Protein AF-A0A539EDR3-F1 (afdb_monomer_lite)

Sequence (120 aa):
MQKVEIILIRLTQLVVALFFTTMLFIYGGSAVLIPLAVLMGAVNFLDQGIGFNGIFATVVAAPAVGWLLYKLYLIPNVIILLMETGLGLFKMAINSFREFEAIAKKVKGDNATSPTSAAN

Structure (mmCIF, N/CA/C/O backbone):
data_AF-A0A539EDR3-F1
#
_entry.id   AF-A0A539EDR3-F1
#
loop_
_atom_site.group_PDB
_atom_site.id
_atom_site.type_symbol
_atom_site.label_atom_id
_atom_site.label_alt_id
_atom_site.label_comp_id
_atom_site.label_asym_id
_atom_site.label_entity_id
_atom_site.label_seq_id
_atom_site.pdbx_PDB_ins_code
_atom_site.Cartn_x
_atom_site.Cartn_y
_atom_site.Cartn_z
_atom_site.occupancy
_atom_site.B_iso_or_equiv
_atom_site.auth_seq_id
_atom_site.auth_comp_id
_atom_site.auth_asym_id
_atom_site.auth_atom_id
_atom_site.pdbx_PDB_model_num
ATOM 1 N N . MET A 1 1 ? -14.626 6.891 39.227 1.00 57.06 1 MET A N 1
ATOM 2 C CA . MET A 1 1 ? -13.819 5.798 38.639 1.00 57.06 1 MET A CA 1
ATOM 3 C C . MET A 1 1 ? -14.306 5.427 37.230 1.00 57.06 1 MET A C 1
ATOM 5 O O . MET A 1 1 ? -13.486 5.376 36.333 1.00 57.06 1 MET A O 1
ATOM 9 N N . GLN A 1 2 ? -15.618 5.390 36.965 1.00 59.41 2 GLN A N 1
ATOM 10 C CA . GLN A 1 2 ? -16.203 5.141 35.625 1.00 59.41 2 GLN A CA 1
ATOM 11 C C . GLN A 1 2 ? -15.811 6.121 34.503 1.00 59.41 2 GLN A C 1
ATOM 13 O O . GLN A 1 2 ? -15.694 5.731 33.346 1.00 59.41 2 GLN A O 1
ATOM 18 N N . LYS A 1 3 ? -15.580 7.408 34.814 1.00 73.94 3 LYS A N 1
ATOM 19 C CA . LYS A 1 3 ? -15.091 8.368 33.804 1.00 73.94 3 LYS A CA 1
ATOM 20 C C . LYS A 1 3 ? -13.724 7.954 33.253 1.00 73.94 3 LYS A C 1
ATOM 22 O O . LYS A 1 3 ? -13.468 8.167 32.075 1.00 73.94 3 LYS A O 1
ATOM 27 N N . VAL A 1 4 ? -12.884 7.350 34.098 1.00 79.25 4 VAL A N 1
ATOM 28 C CA . VAL A 1 4 ? -11.550 6.871 33.720 1.00 79.25 4 VAL A CA 1
ATOM 29 C C . VAL A 1 4 ? -11.674 5.663 32.797 1.00 79.25 4 VAL A C 1
ATOM 31 O O . VAL A 1 4 ? -11.047 5.661 31.749 1.00 79.25 4 VAL A O 1
ATOM 34 N N . GLU A 1 5 ? -12.545 4.701 33.110 1.00 81.19 5 GLU A N 1
ATOM 35 C CA . GLU A 1 5 ? -12.805 3.526 32.259 1.00 81.19 5 GLU A CA 1
ATOM 36 C C . GLU A 1 5 ? -13.351 3.917 30.879 1.00 81.19 5 GLU A C 1
ATOM 38 O O . GLU A 1 5 ? -12.854 3.449 29.858 1.00 81.19 5 GLU A O 1
ATOM 43 N N . ILE A 1 6 ? -14.317 4.840 30.822 1.00 82.56 6 ILE A N 1
ATOM 44 C CA . ILE A 1 6 ? -14.880 5.327 29.552 1.00 82.56 6 ILE A CA 1
ATOM 45 C C . ILE A 1 6 ? -13.825 6.072 28.724 1.00 82.56 6 ILE A C 1
ATOM 47 O O . ILE A 1 6 ? -13.756 5.892 27.506 1.00 82.56 6 ILE A O 1
ATOM 51 N N . ILE A 1 7 ? -13.006 6.910 29.369 1.00 85.38 7 ILE A N 1
ATOM 52 C CA . ILE A 1 7 ? -11.895 7.606 28.707 1.00 85.38 7 ILE A CA 1
ATOM 53 C C . ILE A 1 7 ? -10.876 6.598 28.183 1.00 85.38 7 ILE A C 1
ATOM 55 O O . ILE A 1 7 ? -10.436 6.741 27.047 1.00 85.38 7 ILE A O 1
ATOM 59 N N . LEU A 1 8 ? -10.548 5.568 28.963 1.00 83.75 8 LEU A N 1
ATOM 60 C CA . LEU A 1 8 ? -9.587 4.543 28.575 1.00 83.75 8 LEU A CA 1
ATOM 61 C C . LEU A 1 8 ? -10.087 3.750 27.360 1.00 83.75 8 LEU A C 1
ATOM 63 O O . LEU A 1 8 ? -9.346 3.599 26.394 1.00 83.75 8 LEU A O 1
ATOM 67 N N . ILE A 1 9 ? -11.367 3.356 27.342 1.00 85.56 9 ILE A N 1
ATOM 68 C CA . ILE A 1 9 ? -11.986 2.673 26.194 1.00 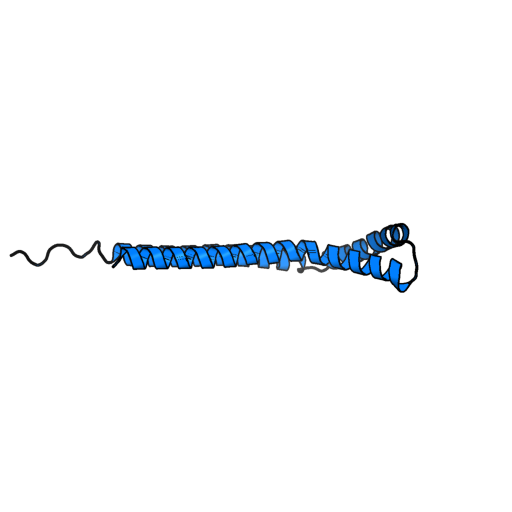85.56 9 ILE A CA 1
ATOM 69 C C . ILE A 1 9 ? -11.971 3.569 24.949 1.00 85.56 9 ILE A C 1
ATOM 71 O O . ILE A 1 9 ? -11.606 3.108 23.868 1.00 85.56 9 ILE A O 1
ATOM 75 N N . ARG A 1 10 ? -12.308 4.860 25.082 1.00 82.88 10 ARG A N 1
ATOM 76 C CA . ARG A 1 10 ? -12.242 5.806 23.953 1.00 82.88 10 ARG A CA 1
ATOM 77 C C . ARG A 1 10 ? -10.816 6.053 23.466 1.00 82.88 10 ARG A C 1
ATOM 79 O O . ARG A 1 10 ? -10.618 6.229 22.267 1.00 82.88 10 ARG A O 1
ATOM 86 N N . LEU A 1 11 ? -9.835 6.062 24.366 1.00 88.00 11 LEU A N 1
ATOM 87 C CA . LEU A 1 11 ? -8.426 6.207 24.011 1.00 88.00 11 LEU A CA 1
ATOM 88 C C . LEU A 1 11 ? -7.946 4.983 23.222 1.00 88.00 11 LEU A C 1
ATOM 90 O O . LEU A 1 11 ? -7.338 5.132 22.166 1.00 88.00 11 LEU A O 1
ATOM 94 N N . THR A 1 12 ? -8.283 3.773 23.674 1.00 85.75 12 THR A N 1
ATOM 95 C CA . THR A 1 12 ? -7.986 2.536 22.941 1.00 85.75 12 THR A CA 1
ATOM 96 C C . THR A 1 12 ? -8.688 2.509 21.583 1.00 85.75 12 THR A C 1
ATOM 98 O O . THR A 1 12 ? -8.053 2.188 20.580 1.00 85.75 12 THR A O 1
ATOM 101 N N . GLN A 1 13 ? -9.957 2.922 21.516 1.00 83.56 13 GLN A N 1
ATOM 102 C CA . GLN A 1 13 ? -10.695 3.053 20.257 1.00 83.56 13 GLN A CA 1
ATOM 103 C C . GLN A 1 13 ? -9.995 4.022 19.289 1.00 83.56 13 GLN A C 1
ATOM 105 O O . GLN A 1 13 ? -9.889 3.718 18.102 1.00 83.56 13 GLN A O 1
ATOM 110 N N . LEU A 1 14 ? -9.467 5.150 19.780 1.00 89.50 14 LEU A N 1
ATOM 111 C CA . LEU A 1 14 ? -8.684 6.095 18.976 1.00 89.50 14 LEU A CA 1
ATOM 112 C C . LEU A 1 14 ? -7.387 5.463 18.449 1.00 89.50 14 LEU A C 1
ATOM 114 O O . LEU A 1 14 ? -7.056 5.634 17.279 1.00 89.50 14 LEU A O 1
ATOM 118 N N . VAL A 1 15 ? -6.658 4.717 19.282 1.00 90.31 15 VAL A N 1
ATOM 119 C CA . VAL A 1 15 ? -5.418 4.038 18.865 1.00 90.31 15 VAL A CA 1
ATOM 120 C C . VAL A 1 15 ? -5.704 3.004 17.775 1.00 90.31 15 VAL A C 1
ATOM 122 O O . VAL A 1 15 ? -5.014 2.974 16.756 1.00 90.31 15 VAL A O 1
ATOM 125 N N . VAL A 1 16 ? -6.755 2.200 17.944 1.00 89.06 16 VAL A N 1
ATOM 126 C CA . VAL A 1 16 ? -7.171 1.209 16.942 1.00 89.06 16 VAL A CA 1
ATOM 127 C C . VAL A 1 16 ? -7.622 1.891 15.647 1.00 89.06 16 VAL A C 1
ATOM 129 O O . VAL A 1 16 ? -7.251 1.449 14.560 1.00 89.06 16 VAL A O 1
ATOM 132 N N . ALA A 1 17 ? -8.342 3.011 15.740 1.00 87.75 17 ALA A N 1
ATOM 133 C CA . ALA A 1 17 ? -8.706 3.829 14.585 1.00 87.75 17 ALA A CA 1
ATOM 134 C C . ALA A 1 17 ? -7.483 4.309 13.797 1.00 87.75 17 ALA A C 1
ATOM 136 O O . ALA A 1 17 ? -7.451 4.221 12.566 1.00 87.75 17 ALA A O 1
ATOM 137 N N . LEU A 1 18 ? -6.475 4.813 14.511 1.00 90.62 18 LEU A N 1
ATOM 138 C CA . LEU A 1 18 ? -5.245 5.324 13.920 1.00 90.62 18 LEU A CA 1
ATOM 139 C C . LEU A 1 18 ? -4.452 4.197 13.250 1.00 90.62 18 LEU A C 1
ATOM 141 O O . LEU A 1 18 ? -3.969 4.371 12.131 1.00 90.62 18 LEU A O 1
ATOM 145 N N . PHE A 1 19 ? -4.387 3.025 13.887 1.00 90.25 19 PHE A N 1
ATOM 146 C CA . PHE A 1 19 ? -3.773 1.826 13.320 1.00 90.25 19 PHE A CA 1
ATOM 147 C C . PHE A 1 19 ? -4.444 1.404 12.006 1.00 90.25 19 PHE A C 1
ATOM 149 O O . PHE A 1 19 ? -3.765 1.266 10.987 1.00 90.25 19 PHE A O 1
ATOM 156 N N . PHE A 1 20 ? -5.775 1.269 11.990 1.00 88.31 20 PHE A N 1
ATOM 157 C CA . PHE A 1 20 ? -6.507 0.893 10.776 1.00 88.31 20 PHE A CA 1
ATOM 158 C C . PHE A 1 20 ? -6.383 1.938 9.668 1.00 88.31 20 PHE A C 1
ATOM 160 O O . PHE A 1 20 ? -6.191 1.577 8.509 1.00 88.31 20 PHE A O 1
ATOM 167 N N . THR A 1 21 ? -6.445 3.226 10.015 1.00 87.44 21 THR A N 1
ATOM 168 C CA . THR A 1 21 ? -6.273 4.318 9.044 1.00 87.44 21 THR A CA 1
ATOM 169 C C . THR A 1 21 ? -4.879 4.271 8.423 1.00 87.44 21 THR A C 1
ATOM 171 O O . THR A 1 21 ? -4.745 4.346 7.203 1.00 87.44 21 THR A O 1
ATOM 174 N N . THR A 1 22 ? -3.844 4.069 9.243 1.00 90.19 22 THR A N 1
ATOM 175 C CA . THR A 1 22 ? -2.460 3.929 8.771 1.00 90.19 22 THR A CA 1
ATOM 176 C C . THR A 1 22 ? -2.318 2.719 7.852 1.00 90.19 22 THR A C 1
ATOM 178 O O . THR A 1 22 ? -1.727 2.834 6.781 1.00 90.19 22 THR A O 1
ATOM 181 N N . MET A 1 23 ? -2.918 1.578 8.207 1.00 89.56 23 MET A N 1
ATOM 182 C CA . MET A 1 23 ? -2.903 0.392 7.347 1.00 89.56 23 MET A CA 1
ATOM 183 C C . MET A 1 23 ? -3.626 0.603 6.019 1.00 89.56 23 MET A C 1
ATOM 185 O O . MET A 1 23 ? -3.119 0.166 4.990 1.00 89.56 23 MET A O 1
ATOM 189 N N . LEU A 1 24 ? -4.758 1.312 6.004 1.00 88.50 24 LEU A N 1
ATOM 190 C CA . LEU A 1 24 ? -5.443 1.664 4.758 1.00 88.50 24 LEU A CA 1
ATOM 191 C C . LEU A 1 24 ? -4.558 2.537 3.858 1.00 88.50 24 LEU A C 1
ATOM 193 O O . LEU A 1 24 ? -4.487 2.303 2.653 1.00 88.50 24 LEU A O 1
ATOM 197 N N . PHE A 1 25 ? -3.859 3.512 4.445 1.00 89.25 25 PHE A N 1
ATOM 198 C CA . PHE A 1 25 ? -2.917 4.371 3.727 1.00 89.25 25 PHE A CA 1
ATOM 199 C C . PHE A 1 25 ? -1.713 3.598 3.193 1.00 89.25 25 PHE A C 1
ATOM 201 O O . PHE A 1 25 ? -1.314 3.824 2.056 1.00 89.25 25 PHE A O 1
ATOM 208 N N . ILE A 1 26 ? -1.147 2.671 3.969 1.00 91.44 26 ILE A N 1
ATOM 209 C CA . ILE A 1 26 ? -0.052 1.810 3.506 1.00 91.44 26 ILE A CA 1
ATOM 210 C C . ILE A 1 26 ? -0.542 0.897 2.381 1.00 91.44 26 ILE A C 1
ATOM 212 O O . ILE A 1 26 ? 0.144 0.742 1.373 1.00 91.44 26 ILE A O 1
ATOM 216 N N . TYR A 1 27 ? -1.736 0.322 2.510 1.00 89.00 27 TYR A N 1
ATOM 217 C CA . TYR A 1 27 ? -2.312 -0.547 1.490 1.00 89.00 27 TYR A CA 1
ATOM 218 C C . TYR A 1 27 ? -2.577 0.210 0.180 1.00 89.00 27 TYR A C 1
ATOM 220 O O . TYR A 1 27 ? -2.065 -0.166 -0.872 1.00 89.00 27 TYR A O 1
ATOM 2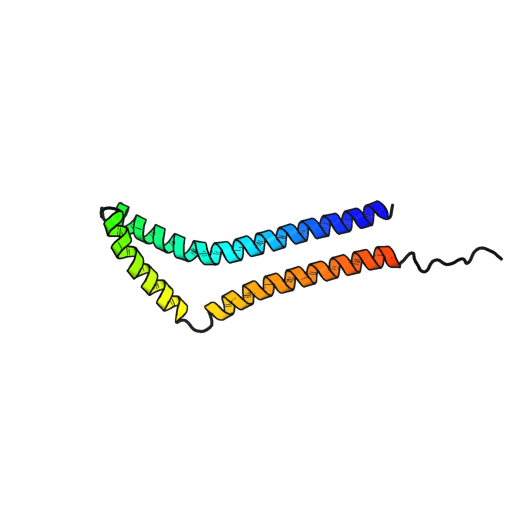28 N N .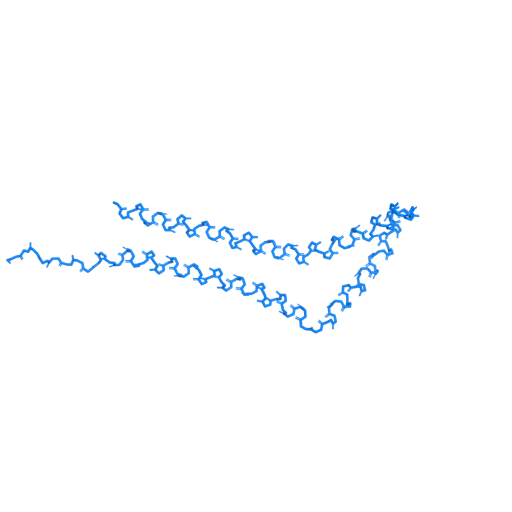 GLY A 1 28 ? -3.297 1.333 0.244 1.00 88.06 28 GLY A N 1
ATOM 229 C CA . GLY A 1 28 ? -3.554 2.177 -0.926 1.00 88.06 28 GLY A CA 1
ATOM 230 C C . GLY A 1 28 ? -2.276 2.796 -1.496 1.00 88.06 28 GLY A C 1
ATOM 231 O O . GLY A 1 28 ? -2.082 2.826 -2.708 1.00 88.06 28 GLY A O 1
ATOM 232 N N . GLY A 1 29 ? -1.367 3.233 -0.624 1.00 88.44 29 GLY A N 1
ATOM 233 C CA . GLY A 1 29 ? -0.074 3.791 -0.999 1.00 88.44 29 GLY A CA 1
ATOM 234 C C . GLY A 1 29 ? 0.807 2.769 -1.702 1.00 88.44 29 GLY A C 1
ATOM 235 O O . GLY A 1 29 ? 1.347 3.070 -2.757 1.00 88.44 29 GLY A O 1
ATOM 236 N N . SER A 1 30 ? 0.912 1.545 -1.183 1.00 88.50 30 SER A N 1
ATOM 237 C CA . SER A 1 30 ? 1.695 0.472 -1.807 1.00 88.50 30 SER A CA 1
ATOM 238 C C . SER A 1 30 ? 1.128 0.048 -3.162 1.00 88.50 30 SER A C 1
ATOM 240 O O . SER A 1 30 ? 1.904 -0.157 -4.093 1.00 88.50 30 SER A O 1
ATOM 242 N N . ALA A 1 31 ? -0.199 0.017 -3.325 1.00 87.12 31 ALA A N 1
ATOM 243 C CA . ALA A 1 31 ? -0.827 -0.275 -4.614 1.00 87.12 31 ALA A CA 1
ATOM 244 C C . ALA A 1 31 ? -0.401 0.710 -5.725 1.00 87.12 31 ALA A C 1
ATOM 246 O O . ALA A 1 31 ? -0.294 0.314 -6.884 1.00 87.12 31 ALA A O 1
ATOM 247 N N . VAL A 1 32 ? -0.110 1.969 -5.376 1.00 87.81 32 VAL A N 1
ATOM 248 C CA . VAL A 1 32 ? 0.382 2.998 -6.313 1.00 87.81 32 VAL A CA 1
ATOM 249 C C . VAL A 1 32 ? 1.913 3.035 -6.380 1.00 87.81 32 VAL A C 1
ATOM 251 O O . VAL A 1 32 ? 2.492 3.147 -7.462 1.00 87.81 32 VAL A O 1
ATOM 254 N N . LEU A 1 33 ? 2.583 2.924 -5.232 1.00 90.12 33 LEU A N 1
ATOM 255 C CA . LEU A 1 33 ? 4.036 3.020 -5.119 1.00 90.12 33 LEU A CA 1
ATOM 256 C C . LEU A 1 33 ? 4.749 1.830 -5.752 1.00 90.12 33 LEU A C 1
ATOM 258 O O . LEU A 1 33 ? 5.828 2.028 -6.292 1.00 90.12 33 LEU A O 1
ATOM 262 N N . ILE A 1 34 ? 4.181 0.620 -5.725 1.00 89.75 34 ILE A N 1
ATOM 263 C CA . ILE A 1 34 ? 4.818 -0.563 -6.324 1.00 89.75 34 ILE A CA 1
ATOM 264 C C . ILE A 1 34 ? 5.009 -0.382 -7.843 1.00 89.75 34 ILE A C 1
ATOM 266 O O . ILE A 1 34 ? 6.154 -0.462 -8.290 1.00 89.75 34 ILE A O 1
ATOM 270 N N . PRO A 1 35 ? 3.969 -0.076 -8.649 1.00 87.69 35 PRO A N 1
ATOM 271 C CA . PRO A 1 35 ? 4.140 0.232 -10.070 1.00 87.69 35 PRO A CA 1
ATOM 272 C C . PRO A 1 35 ? 5.159 1.344 -10.332 1.00 87.69 35 PRO A C 1
ATOM 274 O O . PRO A 1 35 ? 5.999 1.229 -11.225 1.00 87.69 35 PRO A O 1
ATOM 277 N N . LEU A 1 36 ? 5.109 2.409 -9.529 1.00 89.75 36 LEU A N 1
ATOM 278 C CA . LEU A 1 36 ? 6.005 3.550 -9.680 1.00 89.75 36 LEU A CA 1
ATOM 279 C C . LEU A 1 36 ? 7.458 3.196 -9.329 1.00 89.75 36 LEU A C 1
ATOM 281 O O . LEU A 1 36 ? 8.382 3.634 -10.010 1.00 89.75 36 LEU A O 1
ATOM 285 N N . ALA A 1 37 ? 7.667 2.367 -8.308 1.00 90.25 37 ALA A N 1
ATOM 286 C CA . ALA A 1 37 ? 8.977 1.866 -7.913 1.00 90.25 37 ALA A CA 1
ATOM 287 C C . ALA A 1 37 ? 9.568 0.946 -8.986 1.00 90.25 37 ALA A C 1
ATOM 289 O O . ALA A 1 37 ? 10.755 1.049 -9.283 1.00 90.25 37 ALA A O 1
ATOM 290 N N . VAL A 1 38 ? 8.747 0.097 -9.614 1.00 90.12 38 VAL A N 1
ATOM 291 C CA . VAL A 1 38 ? 9.169 -0.722 -10.761 1.00 90.12 38 VAL A CA 1
ATOM 292 C C . VAL A 1 38 ? 9.578 0.166 -11.937 1.00 90.12 38 VAL A C 1
ATOM 294 O O . VAL A 1 38 ? 10.614 -0.085 -12.551 1.00 90.12 38 VAL A O 1
ATOM 297 N N . LEU A 1 39 ? 8.822 1.233 -12.216 1.00 90.12 39 LEU A N 1
ATOM 298 C CA . LEU A 1 39 ? 9.181 2.204 -13.249 1.00 90.12 39 LEU A CA 1
ATOM 299 C C . LEU A 1 39 ? 10.519 2.881 -12.954 1.00 90.12 39 LEU A C 1
ATOM 301 O O . LEU A 1 39 ? 11.415 2.845 -13.793 1.00 90.12 39 LEU A O 1
ATOM 305 N N . MET A 1 40 ? 10.680 3.446 -11.760 1.00 90.69 40 MET A N 1
ATOM 306 C CA . MET A 1 40 ? 11.929 4.094 -11.351 1.00 90.69 40 MET A CA 1
ATOM 307 C C . MET A 1 40 ? 13.111 3.120 -11.363 1.00 90.69 40 MET A C 1
ATOM 309 O O . MET A 1 40 ? 14.196 3.482 -11.808 1.00 90.69 40 MET A O 1
ATOM 313 N N . GLY A 1 41 ? 12.904 1.875 -10.931 1.00 89.56 41 GLY A N 1
ATOM 314 C CA . GLY A 1 41 ? 13.913 0.821 -10.998 1.00 89.56 41 GLY A CA 1
ATOM 315 C C . GLY A 1 41 ? 14.342 0.518 -12.433 1.00 89.56 41 GLY A C 1
ATOM 316 O O . GLY A 1 41 ? 15.537 0.435 -12.705 1.00 89.56 41 GLY A O 1
ATOM 317 N N . ALA A 1 42 ? 13.388 0.424 -13.362 1.00 87.44 42 ALA A N 1
ATOM 318 C CA . ALA A 1 42 ? 13.679 0.231 -14.780 1.00 87.44 42 ALA A CA 1
ATOM 319 C C . ALA A 1 42 ? 14.438 1.428 -15.377 1.00 87.44 42 ALA A C 1
ATOM 321 O O . ALA A 1 42 ? 15.432 1.228 -16.072 1.00 87.44 42 ALA A O 1
ATOM 322 N N . VAL A 1 43 ? 14.028 2.663 -15.068 1.00 87.81 43 VAL A N 1
ATOM 323 C CA . VAL A 1 43 ? 14.731 3.877 -15.521 1.00 87.81 43 VAL A CA 1
ATOM 324 C C . VAL A 1 43 ? 16.166 3.899 -15.003 1.00 87.81 43 VAL A C 1
ATOM 326 O O . VAL A 1 43 ? 17.087 4.047 -15.799 1.00 87.81 43 VAL A O 1
ATOM 329 N N . ASN A 1 44 ? 16.367 3.686 -13.701 1.00 87.69 44 ASN A N 1
ATOM 330 C CA . ASN A 1 44 ? 17.696 3.683 -13.089 1.00 87.69 44 ASN A CA 1
ATOM 331 C C . ASN A 1 44 ? 18.583 2.565 -13.649 1.00 87.69 44 ASN A C 1
ATOM 333 O O . ASN A 1 44 ? 19.777 2.772 -13.842 1.00 87.69 44 ASN A O 1
ATOM 337 N N . PHE A 1 45 ? 18.011 1.392 -13.938 1.00 86.94 45 PHE A N 1
ATOM 338 C CA . PHE A 1 45 ? 18.748 0.293 -14.558 1.00 86.94 45 PHE A CA 1
ATOM 339 C C . PHE A 1 45 ? 19.238 0.658 -15.965 1.00 86.94 45 PHE A C 1
ATOM 341 O O . PHE A 1 45 ? 20.388 0.385 -16.301 1.00 86.94 45 PHE A O 1
ATOM 348 N N . LEU A 1 46 ? 18.398 1.308 -16.776 1.00 85.06 46 LEU A N 1
ATOM 349 C CA . LEU A 1 46 ? 18.783 1.748 -18.120 1.00 85.06 46 LEU A CA 1
ATOM 350 C C . LEU A 1 46 ? 19.786 2.913 -18.071 1.00 85.06 46 LEU A C 1
ATOM 352 O O . LEU A 1 46 ? 20.760 2.905 -18.822 1.00 85.06 46 LEU A O 1
ATOM 356 N N . ASP A 1 47 ? 19.570 3.882 -17.182 1.00 85.62 47 ASP A N 1
ATOM 357 C CA . ASP A 1 47 ? 20.403 5.082 -17.044 1.00 85.62 47 ASP A CA 1
ATOM 358 C C . ASP A 1 47 ? 21.795 4.744 -16.485 1.00 85.62 47 ASP A C 1
ATOM 360 O O . ASP A 1 47 ? 22.815 4.973 -17.133 1.00 85.62 47 ASP A O 1
ATOM 364 N N . GLN A 1 48 ? 21.853 4.087 -15.324 1.00 81.06 48 GLN A N 1
ATOM 365 C CA . GLN A 1 48 ? 23.109 3.818 -14.615 1.00 81.06 48 GLN A CA 1
ATOM 366 C C . GLN A 1 48 ? 23.772 2.501 -15.031 1.00 81.06 48 GLN A C 1
ATOM 368 O O . GLN A 1 48 ? 24.995 2.389 -14.986 1.00 81.06 48 GLN A O 1
ATOM 373 N N . GLY A 1 49 ? 22.987 1.493 -15.423 1.00 77.62 49 GLY A N 1
ATOM 374 C CA . GLY A 1 49 ? 23.514 0.178 -15.794 1.00 77.62 49 GLY A CA 1
ATOM 375 C C . GLY A 1 49 ? 24.045 0.113 -17.226 1.00 77.62 49 GLY A C 1
ATOM 376 O O . GLY A 1 49 ? 25.018 -0.590 -17.483 1.00 77.62 49 GLY A O 1
ATOM 377 N N . ILE A 1 50 ? 23.421 0.847 -18.155 1.00 78.31 50 ILE A N 1
ATOM 378 C CA . ILE A 1 50 ? 23.736 0.798 -19.596 1.00 78.31 50 ILE A CA 1
ATOM 379 C C . ILE A 1 50 ? 24.332 2.134 -20.088 1.00 78.31 50 ILE A C 1
ATOM 381 O O . ILE A 1 50 ? 24.841 2.212 -21.205 1.00 78.31 50 ILE A O 1
ATOM 385 N N . GLY A 1 51 ? 24.322 3.187 -19.259 1.00 76.31 51 GLY A N 1
ATOM 386 C CA . GLY A 1 51 ? 24.859 4.509 -19.609 1.00 76.31 51 GLY A CA 1
ATOM 387 C C . GLY A 1 51 ? 23.968 5.296 -20.574 1.00 76.31 51 GLY A C 1
ATOM 388 O O . GLY A 1 51 ? 24.440 6.206 -21.257 1.00 76.31 51 GLY A O 1
ATOM 389 N N . PHE A 1 52 ? 22.689 4.928 -20.676 1.00 78.12 52 PHE A N 1
ATOM 390 C CA . PHE A 1 52 ? 21.705 5.690 -21.440 1.00 78.12 52 PHE A CA 1
ATOM 391 C C . PHE A 1 52 ? 21.404 7.005 -20.719 1.00 78.12 52 PHE A C 1
ATOM 393 O O . PHE A 1 52 ? 21.359 7.034 -19.507 1.00 78.12 52 PHE A O 1
ATOM 400 N N . ASN A 1 53 ? 21.144 8.101 -21.431 1.00 83.62 53 ASN A N 1
ATOM 401 C CA . ASN A 1 53 ? 20.708 9.336 -20.769 1.00 83.62 53 ASN A CA 1
ATOM 402 C C . ASN A 1 53 ? 19.287 9.151 -20.196 1.00 83.62 53 ASN A C 1
ATOM 404 O O . ASN A 1 53 ? 18.392 8.700 -20.920 1.00 83.62 53 ASN A O 1
ATOM 408 N N . GLY A 1 54 ? 19.077 9.534 -18.932 1.00 78.56 54 GLY A N 1
ATOM 409 C CA . GLY A 1 54 ? 17.822 9.402 -18.181 1.00 78.56 54 GLY A CA 1
ATOM 410 C C . GLY A 1 54 ? 16.532 9.773 -18.925 1.00 78.56 54 GLY A C 1
ATOM 411 O O . GLY A 1 54 ? 15.506 9.114 -18.736 1.00 78.56 54 GLY A O 1
ATOM 412 N N . ILE A 1 55 ? 16.560 10.753 -19.838 1.00 84.19 55 ILE A N 1
ATOM 413 C CA . ILE A 1 55 ? 15.386 11.092 -20.667 1.00 84.19 55 ILE A CA 1
ATOM 414 C C . ILE A 1 55 ? 15.046 9.943 -21.627 1.00 84.19 55 ILE A C 1
ATOM 416 O O . ILE A 1 55 ? 13.900 9.499 -21.690 1.00 84.19 55 ILE A O 1
ATOM 420 N N . PHE A 1 56 ? 16.040 9.414 -22.340 1.00 85.62 56 PHE A N 1
ATOM 421 C CA . PHE A 1 56 ? 15.848 8.289 -23.256 1.00 85.62 56 PHE A CA 1
ATOM 422 C C . PHE A 1 56 ? 15.568 6.985 -22.502 1.00 85.62 56 PHE A C 1
ATOM 424 O O . PHE A 1 56 ? 14.724 6.202 -22.939 1.00 85.62 56 PHE A O 1
ATOM 431 N N . ALA A 1 57 ? 16.201 6.782 -21.341 1.00 84.56 57 ALA A N 1
ATOM 432 C CA . ALA A 1 57 ? 15.900 5.661 -20.453 1.00 84.56 57 ALA A CA 1
ATOM 433 C C . ALA A 1 57 ? 14.420 5.659 -20.037 1.00 84.56 57 ALA A C 1
ATOM 435 O O . ALA A 1 57 ? 13.770 4.618 -20.085 1.00 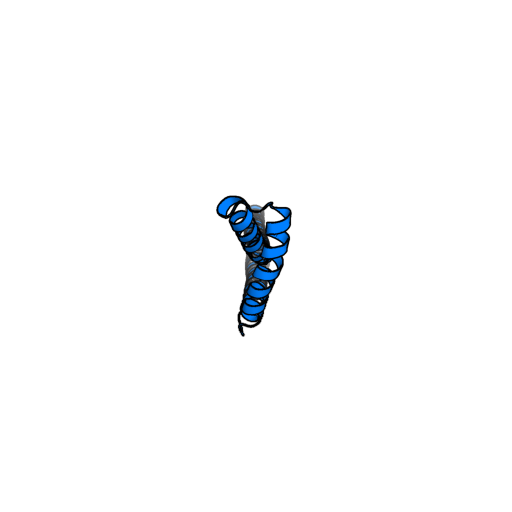84.56 57 ALA A O 1
ATOM 436 N N . THR A 1 58 ? 13.853 6.827 -19.719 1.00 85.06 58 THR A N 1
ATOM 437 C CA . THR A 1 58 ? 12.437 6.963 -19.343 1.00 85.06 58 THR A CA 1
ATOM 438 C C . THR A 1 58 ? 11.490 6.667 -20.503 1.00 85.06 58 THR A C 1
ATOM 440 O O . THR A 1 58 ? 10.507 5.948 -20.321 1.00 85.06 58 THR A O 1
ATOM 443 N N . VAL A 1 59 ? 11.801 7.155 -21.708 1.00 90.75 59 VAL A N 1
ATOM 444 C CA . VAL A 1 59 ? 10.989 6.913 -22.917 1.00 90.75 59 VAL A CA 1
ATOM 445 C C . VAL A 1 59 ? 10.910 5.423 -23.265 1.00 90.75 59 VAL A C 1
ATOM 447 O O . VAL A 1 59 ? 9.879 4.971 -23.756 1.00 90.75 59 VAL A O 1
ATOM 450 N N . VAL A 1 60 ? 11.962 4.651 -22.983 1.00 87.94 60 VAL A N 1
ATOM 451 C CA . VAL A 1 60 ? 11.991 3.198 -23.225 1.00 87.94 60 VAL A CA 1
ATOM 452 C C . VAL A 1 60 ? 11.413 2.410 -22.043 1.00 87.94 60 VAL A C 1
ATOM 454 O O . VAL A 1 60 ? 10.649 1.463 -22.241 1.00 87.94 60 VAL A O 1
ATOM 457 N N . ALA A 1 61 ? 11.727 2.803 -20.808 1.00 86.38 61 ALA A N 1
ATOM 458 C CA . ALA A 1 61 ? 11.271 2.111 -19.604 1.00 86.38 61 ALA A CA 1
ATOM 459 C C . ALA A 1 61 ? 9.757 2.245 -19.385 1.00 86.38 61 ALA A C 1
ATOM 461 O O . ALA A 1 61 ? 9.111 1.272 -18.997 1.00 86.38 61 ALA A O 1
ATOM 462 N N . ALA A 1 62 ? 9.168 3.411 -19.670 1.00 88.69 62 ALA A N 1
ATOM 463 C CA . ALA A 1 62 ? 7.736 3.649 -19.490 1.00 88.69 62 ALA A CA 1
ATOM 464 C C . ALA A 1 62 ? 6.837 2.657 -20.259 1.00 88.69 62 ALA A C 1
ATOM 466 O O . ALA A 1 62 ? 6.000 2.015 -19.620 1.00 88.69 62 ALA A O 1
ATOM 467 N N . PRO A 1 63 ? 6.990 2.449 -21.583 1.00 90.56 63 PRO A N 1
ATOM 468 C CA . PRO A 1 63 ? 6.198 1.460 -22.310 1.00 90.56 63 PRO A CA 1
ATOM 469 C C . PRO A 1 63 ? 6.529 0.017 -21.908 1.00 90.56 63 PRO A C 1
ATOM 471 O O . PRO A 1 63 ? 5.618 -0.809 -21.855 1.00 90.56 63 PRO A O 1
ATOM 474 N N . ALA A 1 64 ? 7.785 -0.296 -21.565 1.00 88.75 64 ALA A N 1
ATOM 475 C CA . ALA A 1 64 ? 8.160 -1.632 -21.095 1.00 88.75 64 ALA A CA 1
ATOM 476 C C . ALA A 1 64 ? 7.449 -1.995 -19.778 1.00 88.75 64 ALA A C 1
ATOM 478 O O . ALA A 1 64 ? 6.860 -3.070 -19.648 1.00 88.75 64 ALA A O 1
ATOM 479 N N . VAL A 1 65 ? 7.439 -1.068 -18.820 1.00 89.75 65 VAL A N 1
ATOM 480 C CA . VAL A 1 65 ? 6.744 -1.239 -17.539 1.00 89.75 65 VAL A CA 1
ATOM 481 C C . VAL A 1 65 ? 5.231 -1.179 -17.725 1.00 89.75 65 VAL A C 1
ATOM 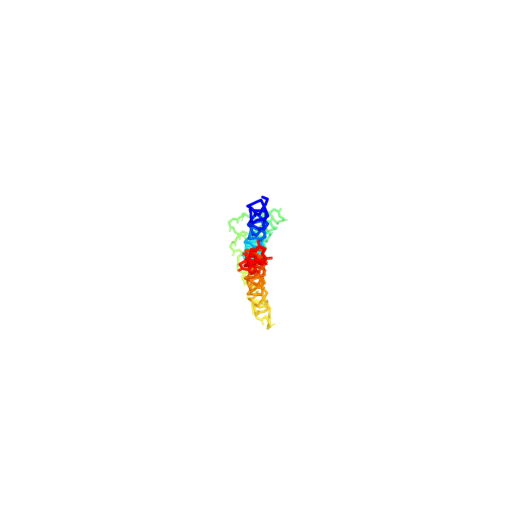483 O O . VAL A 1 65 ? 4.519 -1.979 -17.125 1.00 89.75 65 VAL A O 1
ATOM 486 N N . GLY A 1 66 ? 4.729 -0.319 -18.614 1.00 89.88 66 GLY A N 1
ATOM 487 C CA . GLY A 1 66 ? 3.316 -0.284 -18.991 1.00 89.88 66 GLY A CA 1
ATOM 488 C C . GLY A 1 66 ? 2.823 -1.623 -19.547 1.00 89.88 66 GLY A C 1
ATOM 489 O O . GLY A 1 66 ? 1.761 -2.103 -19.151 1.00 89.88 66 GLY A O 1
ATOM 490 N N . TRP A 1 67 ? 3.617 -2.283 -20.394 1.00 89.31 67 TRP A N 1
ATOM 491 C CA . TRP A 1 67 ? 3.312 -3.627 -20.891 1.00 89.31 67 TRP A CA 1
ATOM 492 C C . TRP A 1 67 ? 3.305 -4.677 -19.773 1.00 89.31 67 TRP A C 1
ATOM 494 O O . TRP A 1 67 ? 2.438 -5.552 -19.744 1.00 89.31 67 TRP A O 1
ATOM 504 N N . LEU A 1 68 ? 4.226 -4.566 -18.817 1.00 86.62 68 LEU A N 1
ATOM 505 C CA . LEU A 1 68 ? 4.309 -5.464 -17.664 1.00 86.62 68 LEU A CA 1
ATOM 506 C C . LEU A 1 68 ? 3.097 -5.294 -16.730 1.00 86.62 68 LEU A C 1
ATOM 508 O O . LEU A 1 68 ? 2.490 -6.282 -16.315 1.00 86.62 68 LEU A O 1
ATOM 512 N N . LEU A 1 69 ? 2.675 -4.052 -16.481 1.00 85.31 69 LEU A N 1
ATOM 513 C CA . LEU A 1 69 ? 1.443 -3.741 -15.750 1.00 85.31 69 LEU A CA 1
ATOM 514 C C . LEU A 1 69 ? 0.200 -4.235 -16.495 1.00 85.31 69 LEU A C 1
ATOM 516 O O . LEU A 1 69 ? -0.711 -4.772 -15.870 1.00 85.31 69 LEU A O 1
ATOM 520 N N . TYR A 1 70 ? 0.171 -4.121 -17.824 1.00 86.12 70 TYR A N 1
ATOM 521 C CA . TYR A 1 70 ? -0.919 -4.650 -18.642 1.00 86.12 70 TYR A CA 1
ATOM 522 C C . TYR A 1 70 ? -1.012 -6.178 -18.547 1.00 86.12 70 TYR A C 1
ATOM 524 O O . TYR A 1 70 ? -2.098 -6.727 -18.364 1.00 86.12 70 TYR A O 1
ATOM 532 N N . LYS A 1 71 ? 0.126 -6.880 -18.588 1.00 87.00 71 LYS A N 1
ATOM 533 C CA . LYS A 1 71 ? 0.179 -8.329 -18.348 1.00 87.00 71 LYS A CA 1
ATOM 534 C C . LYS A 1 71 ? -0.336 -8.697 -16.962 1.00 87.00 71 LYS A C 1
ATOM 536 O O . LYS A 1 71 ? -1.088 -9.659 -16.858 1.00 87.00 71 LYS A O 1
ATOM 541 N N . LEU A 1 72 ? 0.034 -7.933 -15.934 1.00 81.81 72 LEU A N 1
ATOM 542 C CA . LEU A 1 72 ? -0.445 -8.133 -14.566 1.00 81.81 72 LEU A CA 1
ATOM 543 C C . LEU A 1 72 ? -1.962 -7.907 -14.453 1.00 81.81 72 LEU A C 1
ATOM 545 O O . LEU A 1 72 ? -2.645 -8.681 -13.791 1.00 81.81 72 LEU A O 1
ATOM 549 N N . TYR A 1 73 ? -2.490 -6.893 -15.146 1.00 80.31 73 TYR A N 1
ATOM 550 C CA . TYR A 1 73 ? -3.925 -6.602 -15.229 1.00 80.31 73 TYR A CA 1
ATOM 551 C C . TYR A 1 73 ? -4.714 -7.738 -15.895 1.00 80.31 73 TYR A C 1
ATOM 553 O O . TYR A 1 73 ? -5.838 -8.039 -15.505 1.00 80.31 73 TYR A O 1
ATOM 561 N N . LEU A 1 74 ? -4.110 -8.387 -16.892 1.00 84.75 74 LEU A N 1
ATOM 562 C CA . LEU A 1 74 ? -4.680 -9.531 -17.603 1.00 84.75 74 LEU A CA 1
ATOM 563 C C . LEU A 1 74 ? -4.728 -10.817 -16.775 1.00 84.75 74 LEU A C 1
ATOM 565 O O . LEU A 1 74 ? -5.430 -11.745 -17.175 1.00 84.75 74 LEU A O 1
ATOM 569 N N . ILE A 1 75 ? -3.997 -10.904 -15.658 1.00 86.00 75 ILE A N 1
ATOM 570 C CA . ILE A 1 75 ? -4.072 -12.075 -14.786 1.00 86.00 75 ILE A CA 1
ATOM 571 C C . ILE A 1 75 ? -5.436 -12.047 -14.080 1.00 86.00 75 ILE A C 1
ATOM 573 O O . ILE A 1 75 ? -5.688 -11.150 -13.266 1.00 86.00 75 ILE A O 1
ATOM 577 N N . PRO A 1 76 ? -6.327 -13.016 -14.362 1.00 75.88 76 PRO A N 1
ATOM 578 C CA . PRO A 1 76 ? -7.631 -13.062 -13.719 1.00 75.88 76 PRO A CA 1
ATOM 579 C C . PRO A 1 76 ? -7.458 -13.195 -12.201 1.00 75.88 76 PRO A C 1
ATOM 581 O O . PRO A 1 76 ? -6.482 -13.767 -11.720 1.00 75.88 76 PRO A O 1
ATOM 584 N N . ASN A 1 77 ? -8.414 -12.660 -11.444 1.00 83.38 77 ASN A N 1
ATOM 585 C CA . ASN A 1 77 ? -8.433 -12.580 -9.978 1.00 83.38 77 ASN A CA 1
ATOM 586 C C . ASN A 1 77 ? -7.444 -11.635 -9.286 1.00 83.38 77 ASN A C 1
ATOM 588 O O . ASN A 1 77 ? -7.735 -11.272 -8.152 1.00 83.38 77 ASN A O 1
ATOM 592 N N . VAL A 1 78 ? -6.344 -11.172 -9.887 1.00 80.12 78 VAL A N 1
ATOM 593 C CA . VAL A 1 78 ? -5.360 -10.358 -9.132 1.00 80.12 78 VAL A CA 1
ATOM 594 C C . VAL A 1 78 ? -5.956 -9.030 -8.661 1.00 80.12 78 VAL A C 1
ATOM 596 O O . VAL A 1 78 ? -5.842 -8.675 -7.491 1.00 80.12 78 VAL A O 1
ATOM 599 N N . ILE A 1 79 ? -6.645 -8.312 -9.549 1.00 78.81 79 ILE A N 1
ATOM 600 C CA . ILE A 1 79 ? -7.240 -7.005 -9.223 1.00 78.81 79 ILE A CA 1
ATOM 601 C C . ILE A 1 79 ? -8.449 -7.148 -8.306 1.00 78.81 79 ILE A C 1
ATOM 603 O O . ILE A 1 79 ? -8.634 -6.341 -7.397 1.00 78.81 79 ILE A O 1
ATOM 607 N N . ILE A 1 80 ? -9.246 -8.194 -8.522 1.00 84.12 80 ILE A N 1
ATOM 608 C CA . ILE A 1 80 ? -10.412 -8.497 -7.691 1.00 84.12 80 ILE A CA 1
ATOM 609 C C . ILE A 1 80 ? -9.948 -8.800 -6.267 1.00 84.12 80 ILE A C 1
ATOM 611 O O . ILE A 1 80 ? -10.437 -8.177 -5.331 1.00 84.12 80 ILE A O 1
ATOM 615 N N . LEU A 1 81 ? -8.931 -9.652 -6.109 1.00 86.31 81 LEU A N 1
ATOM 616 C CA . LEU A 1 81 ? -8.335 -9.974 -4.815 1.00 86.31 81 LEU A CA 1
ATOM 617 C C . LEU A 1 81 ? -7.773 -8.725 -4.122 1.00 86.31 81 LEU A C 1
ATOM 619 O O . LEU A 1 81 ? -7.936 -8.564 -2.913 1.00 86.31 81 LEU A O 1
ATOM 623 N N . LEU A 1 82 ? -7.138 -7.821 -4.876 1.00 83.50 82 LEU A N 1
ATOM 624 C CA . LEU A 1 82 ? -6.627 -6.553 -4.352 1.00 83.50 82 LEU A CA 1
ATOM 625 C C . LEU A 1 82 ? -7.774 -5.680 -3.810 1.00 83.50 82 LEU A C 1
ATOM 627 O O . LEU A 1 82 ? -7.749 -5.214 -2.672 1.00 83.50 82 LEU A O 1
ATOM 631 N N . MET A 1 83 ? -8.842 -5.509 -4.588 1.00 84.19 83 MET A N 1
ATOM 632 C CA . MET A 1 83 ? -9.998 -4.734 -4.136 1.00 84.19 83 MET A CA 1
ATOM 633 C C . MET A 1 83 ? -10.722 -5.388 -2.956 1.00 84.19 83 MET A C 1
ATOM 635 O O . MET A 1 83 ? -11.084 -4.695 -2.004 1.00 84.19 83 MET A O 1
ATOM 639 N N . GLU A 1 84 ? -10.898 -6.707 -2.973 1.00 88.75 84 GLU A N 1
ATOM 640 C CA . GLU A 1 84 ? -11.514 -7.454 -1.875 1.00 88.75 84 GLU A CA 1
ATOM 641 C C . GLU A 1 84 ? -10.695 -7.368 -0.590 1.00 88.75 84 GLU A C 1
ATOM 643 O O . GLU A 1 84 ? -11.268 -7.175 0.481 1.00 88.75 84 GLU A O 1
ATOM 648 N N . THR A 1 85 ? -9.368 -7.435 -0.685 1.00 86.44 85 THR A N 1
ATOM 649 C CA . THR A 1 85 ? -8.474 -7.282 0.469 1.00 86.44 85 THR A CA 1
ATOM 650 C C . THR A 1 85 ? -8.602 -5.881 1.068 1.00 86.44 85 THR A C 1
ATOM 652 O O . THR A 1 85 ? -8.769 -5.743 2.282 1.00 86.44 85 THR A O 1
ATOM 655 N N . GLY A 1 86 ? -8.608 -4.837 0.231 1.00 83.56 86 GLY A N 1
ATOM 656 C CA . GLY A 1 86 ? -8.809 -3.456 0.682 1.00 83.56 86 GLY A CA 1
ATOM 657 C C . GLY A 1 86 ? -10.178 -3.234 1.338 1.00 83.56 86 GLY A C 1
ATOM 658 O O . GLY A 1 86 ? -10.272 -2.665 2.429 1.00 83.56 86 GLY A O 1
ATOM 659 N N . LEU A 1 87 ? -11.248 -3.742 0.718 1.00 88.19 87 LEU A N 1
ATOM 660 C CA . LEU A 1 87 ? -12.600 -3.709 1.287 1.00 88.19 87 LEU A CA 1
ATOM 661 C C . LEU A 1 87 ? -12.705 -4.535 2.577 1.00 88.19 87 LEU A C 1
ATOM 663 O O . LEU A 1 87 ? -13.434 -4.152 3.493 1.00 88.19 87 LEU A O 1
ATOM 667 N N . GLY A 1 88 ? -11.981 -5.649 2.664 1.00 88.56 88 GLY A N 1
ATOM 668 C CA . GLY A 1 88 ? -11.883 -6.495 3.848 1.00 88.56 88 GLY A CA 1
ATOM 669 C C . GLY A 1 88 ? -11.272 -5.749 5.030 1.00 88.56 88 GLY A C 1
ATOM 670 O O . GLY A 1 88 ? -11.869 -5.734 6.106 1.00 88.56 88 GLY A O 1
ATOM 671 N N . LEU A 1 89 ? -10.155 -5.047 4.814 1.00 86.62 89 LEU A N 1
ATOM 672 C CA . LEU A 1 89 ? -9.538 -4.180 5.825 1.00 86.62 89 LEU A CA 1
ATOM 673 C C . LEU A 1 89 ? -10.518 -3.115 6.332 1.00 86.62 89 LEU A C 1
ATOM 675 O O . LEU A 1 89 ? -10.634 -2.898 7.539 1.00 86.62 89 LEU A O 1
ATOM 679 N N . PHE A 1 90 ? -11.260 -2.480 5.424 1.00 86.12 90 PHE A N 1
ATOM 680 C CA . PHE A 1 90 ? -12.239 -1.459 5.792 1.00 86.12 90 PHE A CA 1
ATOM 681 C C . PHE A 1 90 ? -13.403 -2.029 6.616 1.00 86.12 90 PHE A C 1
ATOM 683 O O . PHE A 1 90 ? -13.780 -1.469 7.649 1.00 86.12 90 PHE A O 1
ATOM 690 N N . LYS A 1 91 ? -13.950 -3.179 6.205 1.00 88.50 91 LYS A N 1
ATOM 691 C CA . LYS A 1 91 ? -14.999 -3.881 6.962 1.00 88.50 91 LYS A CA 1
ATOM 692 C C . LYS A 1 91 ? -14.507 -4.297 8.347 1.00 88.50 91 LYS A C 1
ATOM 694 O O . LYS A 1 91 ? -15.242 -4.138 9.320 1.00 88.50 91 LYS A O 1
ATOM 699 N N . MET A 1 92 ? -13.272 -4.787 8.440 1.00 88.50 92 MET A N 1
ATOM 700 C CA . MET A 1 92 ? -12.654 -5.173 9.705 1.00 88.50 92 MET A CA 1
ATOM 701 C C . MET A 1 92 ? -12.522 -3.971 10.646 1.00 88.50 92 MET A C 1
ATOM 703 O O . MET A 1 92 ? -12.924 -4.069 11.803 1.00 88.50 92 MET A O 1
ATOM 707 N N . ALA A 1 93 ? -12.083 -2.819 10.130 1.00 85.50 93 ALA A N 1
ATOM 708 C CA . ALA A 1 93 ? -12.011 -1.581 10.900 1.00 85.50 93 ALA A CA 1
ATOM 709 C C . ALA A 1 93 ? -13.381 -1.189 11.480 1.00 85.50 93 ALA A C 1
ATOM 711 O O . ALA A 1 93 ? -13.501 -0.952 12.684 1.00 85.50 93 ALA A O 1
ATOM 712 N N . ILE A 1 94 ? -14.433 -1.178 10.651 1.00 87.50 94 ILE A N 1
ATOM 713 C CA . ILE A 1 94 ? -15.802 -0.867 11.101 1.00 87.50 94 ILE A CA 1
ATOM 714 C C . ILE A 1 94 ? -16.260 -1.846 12.185 1.00 87.50 94 ILE A C 1
ATOM 716 O O . ILE A 1 94 ? -16.890 -1.431 13.161 1.00 87.50 94 ILE A O 1
ATOM 720 N N . ASN A 1 95 ? -15.966 -3.137 12.025 1.00 90.50 95 ASN A N 1
ATOM 721 C CA . ASN A 1 95 ? -16.397 -4.140 12.987 1.00 90.50 95 ASN A CA 1
ATOM 722 C C . ASN A 1 95 ? -15.706 -3.957 14.345 1.00 90.50 95 ASN A C 1
ATOM 724 O O . ASN A 1 95 ? -16.387 -3.923 15.369 1.00 90.50 95 ASN A O 1
ATOM 728 N N . SER A 1 96 ? -14.392 -3.714 14.353 1.00 85.12 96 SER A N 1
ATOM 729 C CA . SER A 1 96 ? -13.658 -3.384 15.580 1.00 85.12 96 SER A CA 1
ATOM 730 C C . SER A 1 96 ? -14.239 -2.149 16.273 1.00 85.12 96 SER A C 1
ATOM 732 O O . SER A 1 96 ? -14.452 -2.160 17.482 1.00 85.12 96 SER A O 1
ATOM 734 N N . PHE A 1 97 ? -14.581 -1.099 15.519 1.00 85.50 97 PHE A N 1
ATOM 735 C CA . PHE A 1 97 ? -15.228 0.096 16.071 1.00 85.50 97 PHE A CA 1
ATOM 736 C C . PHE A 1 97 ? -16.565 -0.200 16.762 1.00 85.50 97 PHE A C 1
ATOM 738 O O . PHE A 1 97 ? -16.817 0.308 17.856 1.00 85.50 97 PHE A O 1
ATOM 745 N N . ARG A 1 98 ? -17.408 -1.038 16.148 1.00 85.31 98 ARG A N 1
ATOM 746 C CA . ARG A 1 98 ? -18.701 -1.446 16.720 1.00 85.31 98 ARG A CA 1
ATOM 747 C C . ARG A 1 98 ? -18.534 -2.244 18.010 1.00 85.31 98 ARG A C 1
ATOM 749 O O . ARG A 1 98 ? -19.318 -2.062 18.939 1.00 85.31 98 ARG A O 1
ATOM 756 N N . GLU A 1 99 ? -17.516 -3.096 18.090 1.00 87.44 99 GLU A N 1
ATOM 757 C CA . GLU A 1 99 ? -17.206 -3.860 19.302 1.00 87.44 99 GLU A CA 1
ATOM 758 C C . GLU A 1 99 ? -16.756 -2.946 20.449 1.00 87.44 99 GLU A C 1
ATOM 760 O O . GLU A 1 99 ? -17.282 -3.056 21.560 1.00 87.44 99 GLU A O 1
ATOM 765 N N . PHE A 1 100 ? -15.871 -1.979 20.179 1.00 83.44 100 PHE A N 1
ATOM 766 C CA . PHE A 1 100 ? -15.474 -0.983 21.182 1.00 83.44 100 PHE A CA 1
ATOM 767 C C . PHE A 1 100 ? -16.659 -0.142 21.666 1.00 83.44 100 PHE A C 1
ATOM 769 O O . PHE A 1 100 ? -16.797 0.102 22.868 1.00 83.44 100 PHE A O 1
ATOM 776 N N . GLU A 1 101 ? -17.553 0.257 20.760 1.00 83.50 101 GLU A N 1
ATOM 777 C CA . GLU A 1 101 ? -18.763 0.995 21.123 1.00 83.50 101 GLU A CA 1
ATOM 778 C C . GLU A 1 101 ? -19.726 0.146 21.969 1.00 83.50 101 GLU A C 1
ATOM 780 O O . GLU A 1 101 ? -20.278 0.635 22.959 1.00 83.50 101 GLU A O 1
ATOM 785 N N . ALA A 1 102 ? -19.886 -1.140 21.645 1.00 85.06 102 ALA A N 1
ATOM 786 C CA . ALA A 1 102 ? -20.693 -2.067 22.433 1.00 85.06 102 ALA A CA 1
ATOM 787 C C . ALA A 1 102 ? -20.133 -2.250 23.855 1.00 85.06 102 ALA A C 1
ATOM 789 O O . ALA A 1 102 ? -20.904 -2.244 24.817 1.00 85.06 102 ALA A O 1
ATOM 790 N N . ILE A 1 103 ? -18.809 -2.351 24.007 1.00 83.81 103 ILE A N 1
ATOM 791 C CA . ILE A 1 103 ? -18.141 -2.430 25.317 1.00 83.81 103 ILE A CA 1
ATOM 792 C C . ILE A 1 103 ? -18.357 -1.133 26.105 1.00 83.81 103 ILE A C 1
ATOM 794 O O . ILE A 1 103 ? -18.790 -1.179 27.258 1.00 83.81 103 ILE A O 1
ATOM 798 N N . ALA A 1 104 ? -18.156 0.029 25.478 1.00 76.75 104 ALA A N 1
ATOM 799 C CA . ALA A 1 104 ? -18.405 1.322 26.115 1.00 76.75 104 ALA A CA 1
ATOM 800 C C . ALA A 1 104 ? -19.871 1.477 26.561 1.00 76.75 104 ALA A C 1
ATOM 802 O O . ALA A 1 104 ? -20.149 2.007 27.640 1.00 76.75 104 ALA A O 1
ATOM 803 N N . LYS A 1 105 ? -20.822 0.993 25.751 1.00 80.69 105 LYS A N 1
ATOM 804 C CA . LYS A 1 105 ? -22.255 1.029 26.064 1.00 80.69 105 LYS A CA 1
ATOM 805 C C . LYS A 1 105 ? -22.630 0.056 27.181 1.00 80.69 105 LYS A C 1
ATOM 807 O O . LYS A 1 105 ? -23.464 0.426 27.999 1.00 80.69 105 LYS A O 1
ATOM 812 N N . LYS A 1 106 ? -22.012 -1.128 27.261 1.00 83.69 106 LYS A N 1
ATOM 813 C CA . LYS A 1 106 ? -22.183 -2.061 28.391 1.00 83.69 106 LYS A CA 1
ATOM 814 C C . LYS A 1 106 ? -21.667 -1.464 29.698 1.00 83.69 106 LYS A C 1
ATOM 816 O O . LYS A 1 106 ? -22.419 -1.418 30.660 1.00 83.69 106 LYS A O 1
ATOM 821 N N . VAL A 1 107 ? -20.466 -0.882 29.698 1.00 77.88 107 VAL A N 1
ATOM 822 C CA . VAL A 1 107 ? -19.910 -0.191 30.880 1.00 77.88 107 VAL A CA 1
ATOM 823 C C . VAL A 1 107 ? -20.794 0.991 31.310 1.00 77.88 107 VAL A C 1
ATOM 825 O O . VAL A 1 107 ? -20.987 1.243 32.498 1.00 77.88 107 VAL A O 1
ATOM 828 N N . LYS A 1 108 ? -21.405 1.694 30.348 1.00 70.25 108 LYS A N 1
ATOM 829 C CA . LYS A 1 108 ? -22.389 2.752 30.623 1.00 70.25 108 LYS A CA 1
ATOM 830 C C . LYS A 1 108 ? -23.752 2.207 31.099 1.00 70.25 108 LYS A C 1
ATOM 832 O O . LYS A 1 108 ? -24.428 2.887 31.864 1.00 70.25 108 LYS A O 1
ATOM 837 N N . GLY A 1 109 ? -24.165 1.032 30.622 1.00 60.94 109 GLY A N 1
ATOM 838 C CA . GLY A 1 109 ? -25.488 0.423 30.815 1.00 60.94 109 GLY A CA 1
ATOM 839 C C . GLY A 1 109 ? -25.640 -0.426 32.080 1.00 60.94 109 GLY A C 1
ATOM 840 O O . GLY A 1 109 ? -26.709 -0.379 32.681 1.00 60.94 109 GLY A O 1
ATOM 841 N N . ASP A 1 110 ? -24.578 -1.088 32.549 1.00 52.44 110 ASP A N 1
ATOM 842 C CA . ASP A 1 110 ? -24.542 -1.864 33.810 1.00 52.44 110 ASP A CA 1
ATOM 843 C C . ASP A 1 110 ? -24.849 -1.027 35.070 1.00 52.44 110 ASP A C 1
ATOM 845 O O . ASP A 1 110 ? -24.968 -1.556 36.168 1.00 52.44 110 ASP A O 1
ATOM 849 N N . ASN A 1 111 ? -25.016 0.291 34.931 1.00 50.44 111 ASN A N 1
ATOM 850 C CA . ASN A 1 111 ? -25.363 1.202 36.022 1.00 50.44 111 ASN A CA 1
ATOM 851 C C . ASN A 1 111 ? -26.768 1.817 35.900 1.00 50.44 111 ASN A C 1
ATOM 853 O O . ASN A 1 111 ? -27.164 2.586 36.771 1.00 50.44 111 ASN A O 1
ATOM 857 N N . ALA A 1 112 ? -27.540 1.501 34.853 1.00 46.78 112 ALA A N 1
ATOM 858 C CA . ALA A 1 112 ? -28.937 1.941 34.743 1.00 46.78 112 ALA A CA 1
ATOM 859 C C . ALA A 1 112 ? -29.922 0.997 35.464 1.00 46.78 112 ALA A C 1
ATOM 861 O O . ALA A 1 112 ? -31.079 1.359 35.663 1.00 46.78 112 ALA A O 1
ATOM 862 N N . THR A 1 113 ? -29.471 -0.192 35.880 1.00 45.44 113 THR A N 1
ATOM 863 C CA . THR A 1 113 ? -30.276 -1.219 36.567 1.00 45.44 113 THR A CA 1
ATOM 864 C C . THR A 1 113 ? -29.880 -1.444 38.026 1.00 45.44 113 THR A C 1
ATOM 866 O O . THR A 1 113 ? -30.150 -2.508 38.572 1.00 45.44 113 THR A O 1
ATOM 869 N N . SER A 1 114 ? -29.348 -0.424 38.698 1.00 45.22 114 SER A N 1
ATOM 870 C CA . SER A 1 114 ? -29.332 -0.383 40.166 1.00 45.22 114 SER A CA 1
ATOM 871 C C . SER A 1 114 ? -30.429 0.559 40.685 1.00 45.22 114 SER A C 1
ATOM 873 O O . SER A 1 114 ? -30.099 1.614 41.232 1.00 45.22 114 SER A O 1
ATOM 875 N N . PRO A 1 115 ? -31.736 0.265 40.502 1.00 48.44 115 PRO A N 1
ATOM 876 C CA . PRO A 1 115 ? -32.754 0.970 41.250 1.00 48.44 115 PRO A CA 1
ATOM 877 C C . PRO A 1 115 ? -32.715 0.454 42.692 1.00 48.44 115 PRO A C 1
ATOM 879 O O . PRO A 1 115 ? -32.782 -0.744 42.947 1.00 48.44 115 PRO A O 1
ATOM 882 N N . THR A 1 116 ? -32.593 1.379 43.636 1.00 49.12 116 THR A N 1
ATOM 883 C CA . THR A 1 116 ? -33.490 1.449 44.794 1.00 49.12 116 THR A CA 1
ATOM 884 C C . THR A 1 116 ? -34.006 0.099 45.319 1.00 49.12 116 THR A C 1
ATOM 886 O O . THR A 1 116 ? -35.160 -0.259 45.110 1.00 49.12 116 THR A O 1
ATOM 889 N N . SER A 1 117 ? -33.166 -0.635 46.047 1.00 47.62 117 SER A N 1
ATOM 890 C CA . SER A 1 117 ? -33.606 -1.692 46.970 1.00 47.62 117 SER A CA 1
ATOM 891 C C . SER A 1 117 ? -32.814 -1.592 48.274 1.00 47.62 117 SER A C 1
ATOM 893 O O . SER A 1 117 ? -32.092 -2.505 48.659 1.00 47.62 117 SER A O 1
ATOM 895 N N . ALA A 1 118 ? -32.901 -0.430 48.919 1.00 43.16 118 ALA A N 1
ATOM 896 C CA . ALA A 1 118 ? -32.465 -0.213 50.299 1.00 43.16 118 ALA A CA 1
ATOM 897 C C . ALA A 1 118 ? -33.203 1.002 50.889 1.00 43.16 118 ALA A C 1
ATOM 899 O O . ALA A 1 118 ? -32.594 1.965 51.341 1.00 43.16 118 ALA A O 1
ATOM 900 N N . ALA A 1 119 ? -34.530 0.997 50.792 1.00 43.78 119 ALA A N 1
ATOM 901 C CA . ALA A 1 119 ? -35.406 1.880 51.554 1.00 43.78 119 ALA A CA 1
ATOM 902 C C . ALA A 1 119 ? -36.776 1.203 51.638 1.00 43.78 119 ALA A C 1
ATOM 904 O O . ALA A 1 119 ? -37.608 1.397 50.754 1.00 43.78 119 ALA A O 1
ATOM 905 N N . ASN A 1 120 ? -36.907 0.303 52.615 1.00 38.69 120 ASN A N 1
ATOM 906 C CA . ASN A 1 120 ? -38.086 -0.006 53.436 1.00 38.69 120 ASN A CA 1
ATOM 907 C C . ASN A 1 120 ? -37.804 -1.273 54.244 1.00 38.69 120 ASN A C 1
ATOM 909 O O . ASN A 1 120 ? -37.483 -2.306 53.615 1.00 38.69 120 ASN A O 1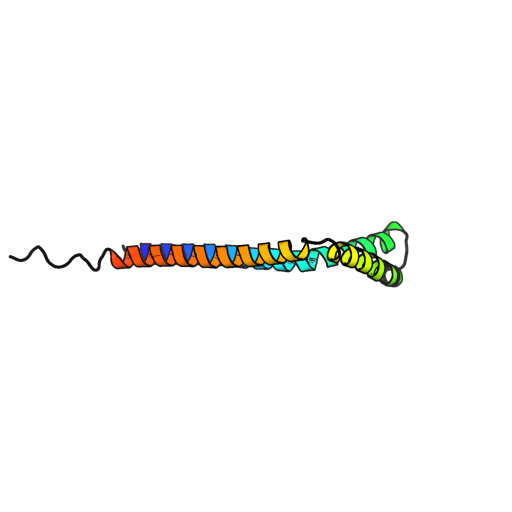
#

pLDDT: mean 81.39, std 12.52, range [38.69, 91.44]

Foldseek 3Di:
DLVVVLVVLVVVLVVLLVVLVVVLCCLVVCVVVVLVVQLVVQLCCCCVVVVDPSVVSNVVSVVVSVVVVVVVVPPPPPVVVSVVVSVVSVVVSVVVSVVSVVVSVCSVPVPVPPDDDPDD

Radius of gyration: 26.05 Å; chains: 1; bounding box: 63×24×77 Å

Secondary structure (DSSP, 8-state):
-HHHHHHHHHHHHHHHHHHHHHHHHHHHHHHHHHHHHHHHHHHHIIIIIH---HHHHHHHHHHHHHHHHHHHHTSTTHHHHHHHHHHHHHHHHHHHHHHHHHHHHHHHHTTSS----S--